Protein AF-A0A9D5VTE6-F1 (afdb_monomer_lite)

Structure (mmCIF, N/CA/C/O backbone):
data_AF-A0A9D5VTE6-F1
#
_entry.id   AF-A0A9D5VTE6-F1
#
loop_
_atom_site.group_PDB
_atom_site.id
_atom_site.type_symbol
_atom_site.label_atom_id
_atom_site.label_alt_id
_atom_site.label_comp_id
_atom_site.label_asym_id
_atom_site.label_entity_id
_atom_site.label_seq_id
_atom_site.pdbx_PDB_ins_code
_atom_site.Cartn_x
_atom_site.Cartn_y
_atom_site.Cartn_z
_atom_site.occupancy
_atom_site.B_iso_or_equiv
_atom_site.auth_seq_id
_atom_site.auth_comp_id
_atom_site.auth_asym_id
_atom_site.auth_atom_id
_atom_site.pdbx_PDB_model_num
ATOM 1 N N . MET A 1 1 ? -20.045 -21.184 -23.267 1.00 45.03 1 MET A N 1
ATOM 2 C CA . MET A 1 1 ? -18.722 -20.531 -23.387 1.00 45.03 1 MET A CA 1
ATOM 3 C C . MET A 1 1 ? -18.745 -19.650 -24.622 1.00 45.03 1 MET A C 1
ATOM 5 O O . MET A 1 1 ? -18.992 -20.183 -25.689 1.00 45.03 1 MET A O 1
ATOM 9 N N . ASN A 1 2 ? -18.548 -18.338 -24.483 1.00 36.78 2 ASN A N 1
ATOM 10 C CA . ASN A 1 2 ? -18.160 -17.461 -25.590 1.00 36.78 2 ASN A CA 1
ATOM 11 C C . ASN A 1 2 ? -17.477 -16.218 -25.018 1.00 36.78 2 ASN A C 1
ATOM 13 O O . ASN A 1 2 ? -18.094 -15.404 -24.337 1.00 36.78 2 ASN A O 1
ATOM 17 N N . LYS A 1 3 ? -16.167 -16.154 -25.261 1.00 50.84 3 LYS A N 1
ATOM 18 C CA . LYS A 1 3 ? -15.241 -15.102 -24.853 1.00 50.84 3 LYS A CA 1
ATOM 19 C C . LYS A 1 3 ? -15.570 -13.836 -25.647 1.00 50.84 3 LYS A C 1
ATOM 21 O O . LYS A 1 3 ? -15.453 -13.845 -26.868 1.00 50.84 3 LYS A O 1
ATOM 26 N N . LYS A 1 4 ? -15.974 -12.763 -24.969 1.00 52.09 4 LYS A N 1
ATOM 27 C CA . LYS A 1 4 ? -16.032 -11.419 -25.553 1.00 52.09 4 LYS A CA 1
ATOM 28 C C . LYS A 1 4 ? -15.178 -10.485 -24.702 1.00 52.09 4 LYS A C 1
ATOM 30 O O . LYS A 1 4 ? -15.616 -10.005 -23.668 1.00 52.09 4 LYS A O 1
ATOM 35 N N . ASN A 1 5 ? -13.933 -10.342 -25.148 1.00 51.31 5 ASN A N 1
ATOM 36 C CA . ASN A 1 5 ? -13.151 -9.109 -25.185 1.00 51.31 5 ASN A CA 1
ATOM 37 C C . ASN A 1 5 ? -13.318 -8.153 -23.993 1.00 51.31 5 ASN A C 1
ATOM 39 O O . ASN A 1 5 ? -13.955 -7.112 -24.110 1.00 51.31 5 ASN A O 1
ATOM 43 N N . LEU A 1 6 ? -12.653 -8.475 -22.885 1.00 49.53 6 LEU A N 1
ATOM 44 C CA . LEU A 1 6 ? -12.106 -7.466 -21.978 1.00 49.53 6 LEU A CA 1
ATOM 45 C C . LEU A 1 6 ? -10.645 -7.256 -22.380 1.00 49.53 6 LEU A C 1
ATOM 47 O O . LEU A 1 6 ? -9.741 -7.852 -21.805 1.00 49.53 6 LEU A O 1
ATOM 51 N N . ILE A 1 7 ? -10.434 -6.499 -23.453 1.00 43.06 7 ILE A N 1
ATOM 52 C CA . ILE A 1 7 ? -9.104 -6.102 -23.907 1.00 43.06 7 ILE A CA 1
ATOM 53 C C . ILE A 1 7 ? -9.071 -4.576 -23.842 1.00 43.06 7 ILE A C 1
ATOM 55 O O . ILE A 1 7 ? -9.810 -3.911 -24.561 1.00 43.06 7 ILE A O 1
ATOM 59 N N . ASN A 1 8 ? -8.196 -4.078 -22.970 1.00 45.47 8 ASN A N 1
ATOM 60 C CA . ASN A 1 8 ? -7.579 -2.753 -22.998 1.00 45.47 8 ASN A CA 1
ATOM 61 C C . ASN A 1 8 ? -8.474 -1.545 -22.689 1.00 45.47 8 ASN A C 1
ATOM 63 O O . ASN A 1 8 ? -8.715 -0.710 -23.548 1.00 45.47 8 ASN A O 1
ATOM 67 N N . ASN A 1 9 ? -8.808 -1.371 -21.410 1.00 40.88 9 ASN A N 1
ATOM 68 C CA . ASN A 1 9 ? -8.781 -0.028 -20.824 1.00 40.88 9 ASN A CA 1
ATOM 69 C C . ASN A 1 9 ? -7.467 0.116 -20.046 1.00 40.88 9 ASN A C 1
ATOM 71 O O . ASN A 1 9 ? -7.460 0.181 -18.820 1.00 40.88 9 ASN A O 1
ATOM 75 N N . TYR A 1 10 ? -6.342 0.122 -20.765 1.00 44.81 10 TYR A N 1
ATOM 76 C CA . TYR A 1 10 ? -5.208 0.895 -20.279 1.00 44.81 10 TYR A CA 1
ATOM 77 C C . TYR A 1 10 ? -5.688 2.339 -20.377 1.00 44.81 10 TYR A C 1
ATOM 79 O O . TYR A 1 10 ? -5.838 2.858 -21.480 1.00 44.81 10 TYR A O 1
ATOM 87 N N . GLN A 1 11 ? -6.034 2.954 -19.245 1.00 44.00 11 GLN A N 1
ATOM 88 C CA . GLN A 1 11 ? -5.960 4.406 -19.185 1.00 44.00 11 GLN A CA 1
ATOM 89 C C . GLN A 1 11 ? -4.523 4.719 -19.588 1.00 44.00 11 GLN A C 1
ATOM 91 O O . GLN A 1 11 ? -3.598 4.314 -18.881 1.00 44.00 11 GLN A O 1
ATOM 96 N N . GLU A 1 12 ? -4.341 5.315 -20.770 1.00 48.28 12 GLU A N 1
ATOM 97 C CA . GLU A 1 12 ? -3.108 6.022 -21.089 1.00 48.28 12 GLU A CA 1
ATOM 98 C C . GLU A 1 12 ? -2.796 6.842 -19.846 1.00 48.28 12 GLU A C 1
ATOM 100 O O . GLU A 1 12 ? -3.640 7.623 -19.390 1.00 48.28 12 GLU A O 1
ATOM 105 N N . GLY A 1 13 ? -1.668 6.519 -19.206 1.00 47.78 13 GLY A N 1
ATOM 106 C CA . GLY A 1 13 ? -1.233 7.223 -18.016 1.00 47.78 13 GLY A CA 1
ATOM 107 C C . GLY A 1 13 ? -1.339 8.706 -18.314 1.00 47.78 13 GLY A C 1
ATOM 108 O O . GLY A 1 13 ? -0.990 9.137 -19.416 1.00 47.78 13 GLY A O 1
ATOM 109 N N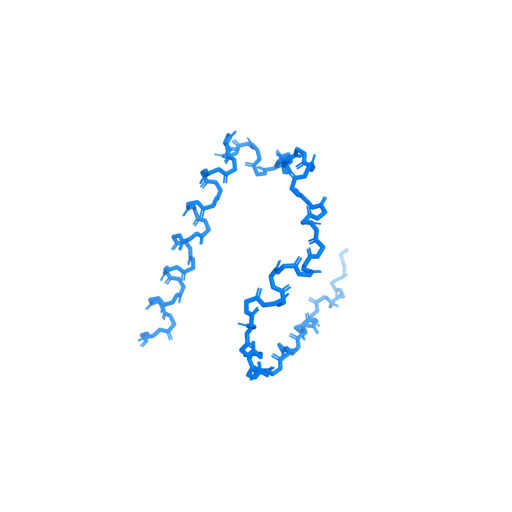 . ILE A 1 14 ? -1.886 9.461 -17.362 1.00 56.50 14 ILE A N 1
ATOM 110 C CA . ILE A 1 14 ? -1.767 10.915 -17.379 1.00 56.50 14 ILE A CA 1
ATOM 111 C C . ILE A 1 14 ? -0.298 11.175 -17.745 1.00 56.50 14 ILE A C 1
ATOM 113 O O . ILE A 1 14 ? 0.559 10.585 -17.076 1.00 56.50 14 ILE A O 1
ATOM 117 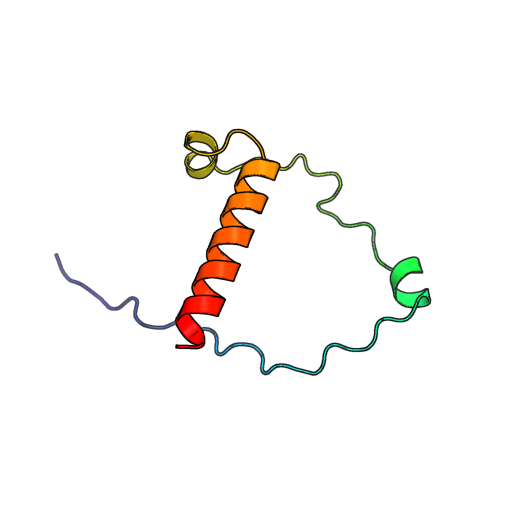N N . PRO A 1 15 ? 0.007 11.900 -18.844 1.00 56.62 15 PRO A N 1
ATOM 118 C CA . PRO A 1 15 ? 1.393 12.230 -19.159 1.00 56.62 15 PRO A CA 1
ATOM 119 C C . PRO A 1 15 ? 2.014 12.788 -17.884 1.00 56.62 15 PRO A C 1
ATOM 121 O O . PRO A 1 15 ? 1.286 13.442 -17.141 1.00 56.62 15 PRO A O 1
ATOM 124 N N . ASP A 1 16 ? 3.283 12.480 -17.603 1.00 61.22 16 ASP A N 1
ATOM 125 C CA . ASP A 1 16 ? 3.997 12.975 -16.420 1.00 61.22 16 ASP A CA 1
ATOM 126 C C . ASP A 1 16 ? 4.012 14.519 -16.452 1.00 61.22 16 ASP A C 1
ATOM 128 O O . ASP A 1 16 ? 4.985 15.149 -16.859 1.00 61.22 16 ASP A O 1
ATOM 132 N N . GLU A 1 17 ? 2.888 15.148 -16.109 1.00 65.69 17 GLU A N 1
ATOM 133 C CA . GLU A 1 17 ? 2.767 16.564 -15.854 1.00 65.69 17 GLU A CA 1
ATOM 134 C C . GLU A 1 17 ? 3.658 16.794 -14.652 1.00 65.69 17 GLU A C 1
ATOM 136 O O . GLU A 1 17 ? 3.494 16.161 -13.603 1.00 65.69 17 GLU A O 1
ATOM 141 N N . GLU A 1 18 ? 4.655 17.648 -14.852 1.00 68.06 18 GLU A N 1
ATOM 142 C CA . GLU A 1 18 ? 5.602 18.036 -13.826 1.00 68.06 18 GLU A CA 1
ATOM 143 C C . GLU A 1 18 ? 4.815 18.408 -12.567 1.00 68.06 18 GLU A C 1
ATOM 145 O O . GLU A 1 18 ? 4.021 19.354 -12.561 1.00 68.06 18 GLU A O 1
ATOM 150 N N . MET A 1 19 ? 4.953 17.579 -11.528 1.00 65.44 19 MET A N 1
ATOM 151 C CA . MET A 1 19 ? 4.192 17.756 -10.302 1.00 65.44 19 MET A CA 1
ATOM 152 C C . MET A 1 19 ? 4.528 19.147 -9.757 1.00 65.44 19 MET A C 1
ATOM 154 O O . MET A 1 19 ? 5.711 19.432 -9.552 1.00 65.44 19 MET A O 1
ATOM 158 N N . PRO A 1 20 ? 3.532 20.017 -9.523 1.00 76.12 20 PRO A N 1
ATOM 159 C CA . PRO A 1 20 ? 3.806 21.369 -9.072 1.00 76.12 20 PRO A CA 1
ATOM 160 C C . PRO A 1 20 ? 4.582 21.329 -7.755 1.00 76.12 20 PRO A C 1
ATOM 162 O O . PRO A 1 20 ? 4.264 20.541 -6.859 1.00 76.12 20 PRO A O 1
ATOM 165 N N . GLU A 1 21 ? 5.594 22.187 -7.634 1.00 79.50 21 GLU A N 1
ATOM 166 C CA . GLU A 1 21 ? 6.326 22.352 -6.381 1.00 79.50 21 GLU A CA 1
ATOM 167 C C . GLU A 1 21 ? 5.359 22.830 -5.291 1.00 79.50 21 GLU A C 1
ATOM 169 O O . GLU A 1 21 ? 4.850 23.953 -5.327 1.00 79.50 21 GLU A O 1
ATOM 174 N N . LEU A 1 22 ? 5.082 21.954 -4.325 1.00 80.00 22 LEU A N 1
ATOM 175 C CA . LEU A 1 22 ? 4.196 22.258 -3.206 1.00 80.00 22 LEU A CA 1
ATOM 176 C C . LEU A 1 22 ? 4.892 23.220 -2.240 1.00 80.00 22 LEU A C 1
ATOM 178 O O . LEU A 1 22 ? 5.976 22.927 -1.728 1.00 80.00 22 LEU A O 1
ATOM 182 N N . LYS A 1 23 ? 4.251 24.352 -1.946 1.00 85.56 23 LYS A N 1
ATOM 183 C CA . LYS A 1 23 ? 4.736 25.333 -0.972 1.00 85.56 23 LYS A CA 1
ATOM 184 C C . LYS A 1 23 ? 4.290 24.956 0.431 1.00 85.56 23 LYS A C 1
ATOM 186 O O . LYS A 1 23 ? 3.274 24.302 0.638 1.00 85.56 23 LYS A O 1
ATOM 191 N N . GLU A 1 24 ? 5.008 25.457 1.430 1.00 81.31 24 GLU A N 1
ATOM 192 C CA . GLU A 1 24 ? 4.695 25.232 2.848 1.00 81.31 24 GLU A CA 1
ATOM 193 C C . GLU A 1 24 ? 3.260 25.671 3.227 1.00 81.31 24 GLU A C 1
ATOM 195 O O . GLU A 1 24 ? 2.606 25.092 4.095 1.00 81.31 24 GLU A O 1
ATOM 200 N N . GLU A 1 25 ? 2.750 26.683 2.528 1.00 85.50 25 GLU A N 1
ATOM 201 C CA . GLU A 1 25 ? 1.389 27.212 2.637 1.00 85.50 25 GLU A CA 1
ATOM 202 C C . GLU A 1 25 ? 0.326 26.212 2.157 1.00 85.50 25 GLU A C 1
ATOM 204 O O . GLU A 1 25 ? -0.746 26.115 2.759 1.00 85.50 25 GLU A O 1
ATOM 209 N N . ASP A 1 26 ? 0.633 25.426 1.122 1.00 80.88 26 ASP A N 1
ATOM 210 C CA . ASP A 1 26 ? -0.275 24.421 0.568 1.00 80.88 26 ASP A CA 1
ATOM 211 C C . ASP A 1 26 ? -0.526 23.304 1.585 1.00 80.88 26 ASP A C 1
ATOM 213 O O . ASP A 1 26 ? -1.658 22.851 1.749 1.00 80.88 26 ASP A O 1
ATOM 217 N N . PHE A 1 27 ? 0.499 22.924 2.357 1.00 74.38 27 PHE A N 1
ATOM 218 C CA . PHE A 1 27 ? 0.365 21.936 3.432 1.00 74.38 27 PHE A CA 1
ATOM 219 C C . PHE A 1 27 ? -0.455 22.459 4.616 1.00 74.38 27 PHE A C 1
ATOM 221 O O . PHE A 1 27 ? -1.201 21.695 5.225 1.00 74.38 27 PHE A O 1
ATOM 228 N N . LYS A 1 28 ? -0.356 23.757 4.938 1.00 78.56 28 LYS A N 1
ATOM 229 C CA . LYS A 1 28 ? -1.160 24.385 6.005 1.00 78.56 28 LYS A CA 1
ATOM 230 C C . LYS A 1 28 ? -2.640 24.467 5.635 1.00 78.56 28 LYS A C 1
ATOM 232 O O . LYS A 1 28 ? -3.494 24.338 6.507 1.00 78.56 28 LYS A O 1
ATOM 237 N N . ASN A 1 29 ? -2.929 24.664 4.351 1.00 80.62 29 ASN A N 1
ATOM 238 C CA . ASN A 1 29 ? -4.287 24.761 3.819 1.00 80.62 29 ASN A CA 1
ATOM 239 C C . ASN A 1 29 ? -4.851 23.412 3.346 1.00 80.62 29 ASN A C 1
ATOM 241 O O . ASN A 1 29 ? -6.021 23.328 2.958 1.00 80.62 29 ASN A O 1
ATOM 245 N N . ALA A 1 30 ? -4.040 22.353 3.374 1.00 79.00 30 ALA A N 1
ATOM 246 C CA . ALA A 1 30 ? -4.464 21.025 2.981 1.00 79.00 30 ALA A CA 1
ATOM 247 C C . ALA A 1 30 ? -5.603 20.549 3.887 1.00 79.00 30 ALA A C 1
ATOM 249 O O . ALA A 1 30 ? -5.529 20.586 5.118 1.00 79.00 30 ALA A O 1
ATOM 250 N N . LYS A 1 31 ? -6.680 20.064 3.263 1.00 76.94 31 LYS A N 1
ATOM 251 C CA . LYS A 1 31 ? -7.764 19.429 4.011 1.00 76.94 31 LYS A CA 1
ATOM 252 C C . LYS A 1 31 ? -7.197 18.213 4.749 1.00 76.94 31 LYS A C 1
ATOM 254 O O . LYS A 1 31 ? -6.433 17.455 4.143 1.00 76.94 31 LYS A O 1
ATOM 259 N N . PRO A 1 32 ? -7.588 17.986 6.015 1.00 72.69 32 PRO A N 1
ATOM 260 C CA . PRO A 1 32 ? -7.173 16.792 6.731 1.00 72.69 32 PRO A CA 1
ATOM 261 C C . PRO A 1 32 ? -7.540 15.565 5.901 1.00 72.69 32 PRO A C 1
ATOM 263 O O . PRO A 1 32 ? -8.640 15.489 5.343 1.00 72.69 32 PRO A O 1
ATOM 266 N N . ASN A 1 33 ? -6.592 14.632 5.788 1.00 69.69 33 ASN A N 1
ATOM 267 C CA . ASN A 1 33 ? -6.771 13.427 4.995 1.00 69.69 33 ASN A CA 1
ATOM 268 C C . ASN A 1 33 ? -8.064 12.731 5.445 1.00 69.69 33 ASN A C 1
ATOM 270 O O . ASN A 1 33 ? -8.166 12.254 6.575 1.00 69.69 33 ASN A O 1
ATOM 274 N N . ARG A 1 34 ? -9.061 12.678 4.554 1.00 66.31 34 ARG A N 1
ATOM 275 C CA . ARG A 1 34 ? -10.377 12.091 4.846 1.00 66.31 34 ARG A CA 1
ATOM 276 C C . ARG A 1 34 ? -10.269 10.617 5.251 1.00 66.31 34 ARG A C 1
ATOM 278 O O . ARG A 1 34 ? -11.142 10.116 5.951 1.00 66.31 34 ARG A O 1
ATOM 285 N N . PHE A 1 35 ? -9.185 9.954 4.853 1.00 61.16 35 PHE A N 1
ATOM 286 C CA . PHE A 1 35 ? -8.882 8.566 5.179 1.00 61.16 35 PHE A CA 1
ATOM 287 C C . PHE A 1 35 ? -8.066 8.398 6.469 1.00 61.16 35 PHE A C 1
ATOM 289 O O . PHE A 1 35 ? -7.864 7.272 6.911 1.00 61.16 35 PHE A O 1
ATOM 296 N N . ALA A 1 36 ? -7.612 9.484 7.109 1.00 63.28 36 ALA A N 1
ATOM 297 C CA . ALA A 1 36 ? -6.846 9.395 8.355 1.00 63.28 36 ALA A CA 1
ATOM 298 C C . ALA A 1 36 ? -7.685 8.871 9.532 1.00 63.28 36 ALA A C 1
ATOM 300 O O . ALA A 1 36 ? -7.148 8.211 10.414 1.00 63.28 36 ALA A O 1
ATOM 301 N N . ASN A 1 37 ? -8.998 9.133 9.527 1.00 61.41 37 ASN A N 1
ATOM 302 C CA . ASN A 1 37 ? -9.922 8.676 10.572 1.00 61.41 37 ASN A CA 1
ATOM 303 C C . ASN A 1 37 ? -10.672 7.385 10.219 1.00 61.41 37 ASN A C 1
ATOM 305 O O . ASN A 1 37 ? -11.364 6.831 11.072 1.00 61.41 37 ASN A O 1
ATOM 309 N N . SER A 1 38 ? -10.573 6.895 8.982 1.00 66.06 38 SER A N 1
ATOM 310 C CA . SER A 1 38 ? -11.139 5.593 8.640 1.00 66.06 38 SER A CA 1
ATOM 311 C C . SER A 1 38 ? -10.177 4.507 9.103 1.00 66.06 38 SER A C 1
ATOM 313 O O . SER A 1 38 ? -9.049 4.436 8.618 1.00 66.06 38 SER A O 1
ATOM 315 N N . MET A 1 39 ? -10.628 3.656 10.027 1.00 67.25 39 MET A N 1
ATOM 316 C CA . MET A 1 39 ? -9.936 2.417 10.372 1.00 67.25 39 MET A CA 1
ATOM 317 C C . MET A 1 39 ? -9.677 1.643 9.073 1.00 67.25 39 MET A C 1
ATOM 319 O O . MET A 1 39 ? -10.615 1.199 8.413 1.00 67.25 39 MET A O 1
ATOM 323 N N . PHE A 1 40 ? -8.406 1.554 8.678 1.00 69.69 40 PHE A N 1
ATOM 324 C CA . PHE A 1 40 ? -7.998 0.853 7.467 1.00 69.69 40 PHE A CA 1
ATOM 325 C C . PHE A 1 40 ? -8.308 -0.630 7.651 1.00 69.69 40 PHE A C 1
ATOM 327 O O . PHE A 1 40 ? -7.681 -1.309 8.466 1.00 69.69 40 PHE A O 1
ATOM 334 N N . ARG A 1 41 ? -9.308 -1.123 6.923 1.00 78.06 41 ARG A N 1
ATOM 335 C CA . ARG A 1 41 ? -9.661 -2.537 6.898 1.00 78.06 41 ARG A CA 1
ATOM 336 C C . ARG A 1 41 ? -9.087 -3.137 5.624 1.00 78.06 41 ARG A C 1
ATOM 338 O O . ARG A 1 41 ? -9.315 -2.606 4.543 1.00 78.06 41 ARG A O 1
ATOM 345 N N . LEU A 1 42 ? -8.315 -4.207 5.777 1.00 79.06 42 LEU A N 1
ATOM 346 C CA . LEU A 1 42 ? -7.859 -5.000 4.641 1.00 79.06 42 LEU A CA 1
ATOM 347 C C . LEU A 1 42 ? -9.049 -5.759 4.056 1.00 79.06 42 LEU A C 1
ATOM 349 O O . LEU A 1 42 ? -9.906 -6.230 4.811 1.00 79.06 42 LEU A O 1
ATOM 353 N N . ASP A 1 43 ? -9.071 -5.887 2.733 1.00 86.12 43 ASP A N 1
ATOM 354 C CA . ASP A 1 43 ? -10.025 -6.758 2.055 1.00 86.12 43 ASP A CA 1
ATOM 355 C C . ASP A 1 43 ? -9.855 -8.206 2.533 1.00 86.12 43 ASP A C 1
ATOM 357 O O . ASP A 1 43 ? -8.768 -8.625 2.946 1.00 86.12 43 ASP A O 1
ATOM 361 N N . ASP A 1 44 ? -10.946 -8.974 2.519 1.00 87.69 44 ASP A N 1
ATOM 362 C CA . ASP A 1 44 ? -10.995 -10.301 3.144 1.00 87.69 44 ASP A CA 1
ATOM 363 C C . ASP A 1 44 ? -10.028 -11.311 2.499 1.00 87.69 44 ASP A C 1
ATOM 365 O O . ASP A 1 44 ? -9.672 -12.314 3.118 1.00 87.69 44 ASP A O 1
ATOM 369 N N . ASP A 1 45 ? -9.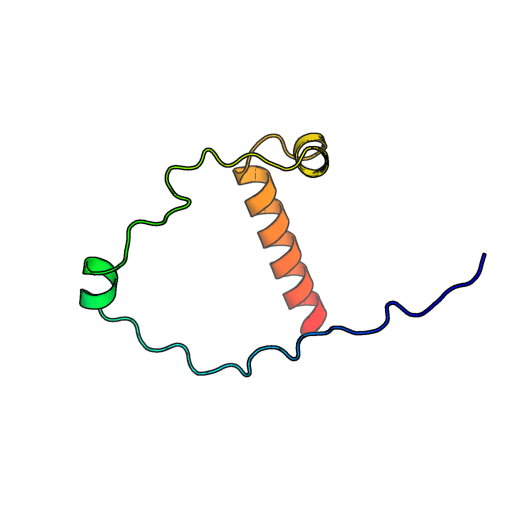613 -11.092 1.254 1.00 91.38 45 ASP A N 1
ATOM 370 C CA . ASP A 1 45 ? -8.607 -11.889 0.558 1.00 91.38 45 ASP A CA 1
ATOM 371 C C . ASP A 1 45 ? -7.181 -11.495 0.965 1.00 91.38 45 ASP A C 1
ATOM 373 O O . ASP A 1 45 ? -6.379 -12.374 1.276 1.00 91.38 45 ASP A O 1
ATOM 377 N N . ILE A 1 46 ? -6.881 -10.199 1.064 1.00 87.31 46 ILE A N 1
ATOM 378 C CA . ILE A 1 46 ? -5.596 -9.673 1.544 1.00 87.31 46 ILE A CA 1
ATOM 379 C C . ILE A 1 46 ? -5.382 -10.034 3.018 1.00 87.31 46 ILE A C 1
ATOM 381 O O . ILE A 1 46 ? -4.296 -10.480 3.393 1.00 87.31 46 ILE A O 1
ATOM 385 N N . ALA A 1 47 ? -6.430 -9.936 3.839 1.00 88.56 47 ALA A N 1
ATOM 386 C CA . ALA A 1 47 ? -6.400 -10.252 5.265 1.00 88.56 47 ALA A CA 1
ATOM 387 C C . ALA A 1 47 ? -6.070 -11.729 5.565 1.00 88.56 47 ALA A C 1
ATOM 389 O O . ALA A 1 47 ? -5.622 -12.054 6.666 1.00 88.56 47 ALA A O 1
ATOM 390 N N . ARG A 1 48 ? -6.267 -12.643 4.599 1.00 90.50 48 ARG A N 1
ATOM 391 C CA . ARG A 1 48 ? -5.874 -14.061 4.739 1.00 90.50 48 ARG A CA 1
ATOM 392 C C . ARG A 1 48 ? -4.363 -14.254 4.726 1.00 90.50 48 ARG A C 1
ATOM 394 O O . ARG A 1 48 ? -3.878 -15.217 5.316 1.00 90.50 48 ARG A O 1
ATOM 401 N N . PHE A 1 49 ? -3.640 -13.368 4.047 1.00 91.62 49 PHE A N 1
ATOM 402 C CA . PHE A 1 49 ? -2.193 -13.472 3.854 1.00 91.62 49 PHE A CA 1
ATOM 403 C C . PHE A 1 49 ? -1.418 -12.452 4.685 1.00 91.62 49 PHE A C 1
ATOM 405 O O . PHE A 1 49 ? -0.316 -12.752 5.138 1.00 91.62 49 PHE A O 1
ATOM 412 N N . PHE A 1 50 ? -2.004 -11.280 4.930 1.00 90.75 50 PHE A N 1
ATOM 413 C CA . PHE A 1 50 ? -1.387 -10.193 5.676 1.00 90.75 50 PHE A CA 1
ATOM 414 C C . PHE A 1 50 ? -2.275 -9.803 6.851 1.00 90.75 50 PHE A C 1
ATOM 416 O O . PHE A 1 50 ? -3.446 -9.471 6.692 1.00 90.75 50 PHE A O 1
ATOM 423 N N . LYS A 1 51 ? -1.706 -9.841 8.052 1.00 85.31 51 LYS A N 1
ATOM 424 C CA . LYS A 1 51 ? -2.418 -9.590 9.309 1.00 85.31 51 LYS A CA 1
ATOM 425 C C . LYS A 1 51 ? -2.424 -8.116 9.675 1.00 85.31 51 LYS A C 1
ATOM 427 O O . LYS A 1 51 ? -3.262 -7.687 10.465 1.00 85.31 51 LYS A O 1
ATOM 432 N N . THR A 1 52 ? -1.484 -7.346 9.129 1.00 86.06 52 THR A N 1
ATOM 433 C CA . THR A 1 52 ? -1.365 -5.916 9.411 1.00 86.06 52 THR A CA 1
ATOM 434 C C . THR A 1 52 ? -1.214 -5.091 8.131 1.00 86.06 52 THR A C 1
ATOM 436 O O . THR A 1 52 ? -0.604 -5.553 7.163 1.00 86.06 52 THR A O 1
ATOM 439 N N . PRO A 1 53 ? -1.685 -3.828 8.124 1.00 82.25 53 PRO A N 1
ATOM 440 C CA . PRO A 1 53 ? -1.416 -2.901 7.022 1.00 82.25 53 PRO A CA 1
ATOM 441 C C . PRO A 1 53 ? 0.085 -2.709 6.750 1.00 82.25 53 PRO A C 1
ATOM 443 O O . PRO A 1 53 ? 0.495 -2.471 5.614 1.00 82.25 53 PRO A O 1
ATOM 446 N N . GLN A 1 54 ? 0.920 -2.844 7.785 1.00 87.12 54 GLN A N 1
ATOM 447 C CA . GLN A 1 54 ? 2.370 -2.696 7.682 1.00 87.12 54 GLN A CA 1
ATOM 448 C C . GLN A 1 54 ? 3.008 -3.801 6.828 1.00 87.12 54 GLN A C 1
ATOM 450 O O . GLN A 1 54 ? 3.906 -3.530 6.027 1.00 87.12 54 GLN A O 1
ATOM 455 N N . GLU A 1 55 ? 2.528 -5.037 6.972 1.00 89.12 55 GLU A N 1
ATOM 456 C CA . GLU A 1 55 ? 2.991 -6.180 6.180 1.00 89.12 55 GLU A CA 1
ATOM 457 C C . GLU A 1 55 ? 2.639 -6.001 4.698 1.00 89.12 55 GLU A C 1
ATOM 459 O O . GLU A 1 55 ? 3.500 -6.198 3.840 1.00 89.12 55 GLU A O 1
ATOM 464 N N . VAL A 1 56 ? 1.422 -5.527 4.403 1.00 88.88 56 VAL A N 1
ATOM 465 C CA . VAL A 1 56 ? 0.985 -5.209 3.032 1.00 88.88 56 VAL A CA 1
ATOM 466 C C . VAL A 1 56 ? 1.879 -4.135 2.415 1.00 88.88 56 VAL A C 1
ATOM 468 O O . VAL A 1 56 ? 2.408 -4.318 1.319 1.00 88.88 56 VAL A O 1
ATOM 471 N N . ASN A 1 57 ? 2.119 -3.038 3.138 1.00 88.75 57 ASN A N 1
ATOM 472 C CA . ASN A 1 57 ? 2.989 -1.960 2.664 1.00 88.75 57 ASN A CA 1
ATOM 473 C C . ASN A 1 57 ? 4.416 -2.439 2.373 1.00 88.75 57 ASN A C 1
ATOM 475 O O . ASN A 1 57 ? 5.033 -2.005 1.401 1.00 88.75 57 ASN A O 1
ATOM 479 N N . THR A 1 58 ? 4.948 -3.336 3.201 1.00 92.25 58 THR A N 1
ATOM 480 C CA . THR A 1 58 ? 6.293 -3.890 3.007 1.00 92.25 58 THR A CA 1
ATOM 481 C C . THR A 1 58 ? 6.347 -4.774 1.762 1.00 92.25 58 THR A C 1
ATOM 483 O O . THR A 1 58 ? 7.250 -4.616 0.941 1.00 92.25 58 THR A O 1
ATOM 486 N N . ALA A 1 59 ? 5.355 -5.649 1.578 1.00 91.94 59 ALA A N 1
ATOM 487 C CA . ALA A 1 59 ? 5.257 -6.505 0.401 1.00 91.94 59 ALA A CA 1
ATOM 488 C C . ALA A 1 59 ? 5.139 -5.685 -0.895 1.00 91.94 59 ALA A C 1
ATOM 490 O O . ALA A 1 59 ? 5.869 -5.942 -1.850 1.00 91.94 59 ALA A O 1
ATOM 491 N N . LEU A 1 60 ? 4.291 -4.651 -0.914 1.00 91.25 60 LEU A N 1
ATOM 492 C CA . LEU A 1 60 ? 4.127 -3.772 -2.076 1.00 91.25 60 LEU A CA 1
ATOM 4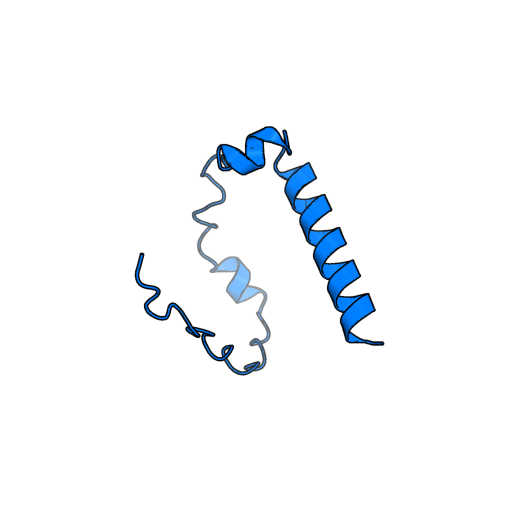93 C C . LEU A 1 60 ? 5.424 -3.042 -2.437 1.00 91.25 60 LEU A C 1
ATOM 495 O O . LEU A 1 60 ? 5.797 -3.001 -3.607 1.00 91.25 60 LEU A O 1
ATOM 499 N N . ARG A 1 61 ? 6.154 -2.517 -1.443 1.00 91.94 61 ARG A N 1
ATOM 500 C CA . ARG A 1 61 ? 7.456 -1.871 -1.675 1.00 91.94 61 ARG A CA 1
ATOM 501 C C . ARG A 1 61 ? 8.461 -2.825 -2.312 1.00 91.94 61 ARG A C 1
ATOM 503 O O . ARG A 1 61 ? 9.139 -2.434 -3.257 1.00 91.94 61 ARG A O 1
ATOM 510 N N . LEU A 1 62 ? 8.527 -4.067 -1.833 1.00 93.19 62 LEU A N 1
ATOM 511 C CA . LEU A 1 62 ? 9.411 -5.084 -2.403 1.00 93.19 62 LEU A CA 1
ATO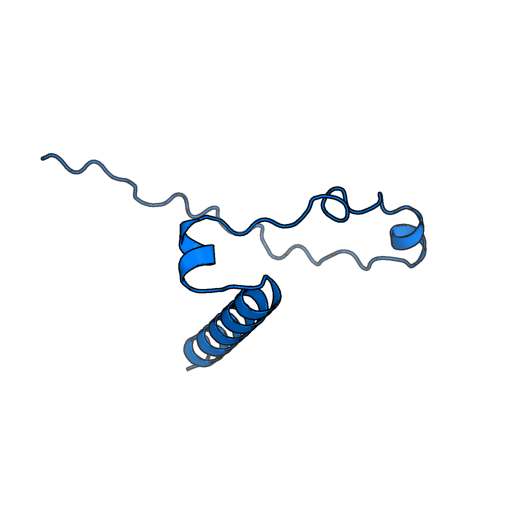M 512 C C . LEU A 1 62 ? 9.034 -5.414 -3.851 1.00 93.19 62 LEU A C 1
ATOM 514 O O . LEU A 1 62 ? 9.913 -5.497 -4.703 1.00 93.19 62 LEU A O 1
ATOM 518 N N . VAL A 1 63 ? 7.740 -5.557 -4.151 1.00 90.38 63 VAL A N 1
ATOM 519 C CA . VAL A 1 63 ? 7.263 -5.815 -5.520 1.00 90.38 63 VAL A CA 1
ATOM 520 C C . VAL A 1 63 ? 7.639 -4.669 -6.459 1.00 90.38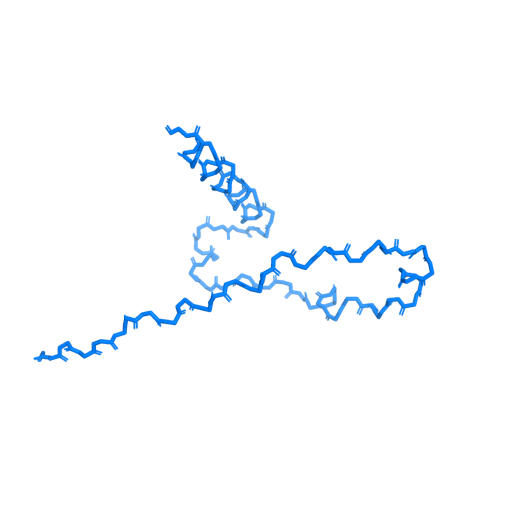 63 VAL A C 1
ATOM 522 O O . VAL A 1 63 ? 8.154 -4.929 -7.543 1.00 90.38 63 VAL A O 1
ATOM 525 N N . ILE A 1 64 ? 7.454 -3.417 -6.033 1.00 86.06 64 ILE A N 1
ATOM 526 C CA . ILE A 1 64 ? 7.826 -2.231 -6.822 1.00 86.06 64 ILE A CA 1
ATOM 527 C C . ILE A 1 64 ? 9.336 -2.202 -7.085 1.00 86.06 64 ILE A C 1
ATOM 529 O O . ILE A 1 64 ? 9.769 -1.996 -8.220 1.00 86.06 64 ILE A O 1
ATOM 533 N N . GLN A 1 65 ? 10.148 -2.453 -6.054 1.00 88.81 65 GLN A N 1
ATOM 534 C CA . GLN A 1 65 ? 11.604 -2.519 -6.195 1.00 88.81 65 GLN A CA 1
ATOM 535 C C . GLN A 1 65 ? 12.020 -3.616 -7.178 1.00 88.81 65 GLN A C 1
ATOM 537 O O . GLN A 1 65 ? 12.854 -3.384 -8.050 1.00 88.81 65 GLN A O 1
ATOM 542 N N . LEU A 1 66 ? 11.407 -4.798 -7.088 1.00 85.56 66 LEU A N 1
ATOM 543 C CA . LEU A 1 66 ? 11.665 -5.894 -8.017 1.00 85.56 66 LEU A CA 1
ATOM 544 C C . LEU A 1 66 ? 11.257 -5.535 -9.449 1.00 85.56 66 LEU A C 1
ATOM 546 O O . LEU A 1 66 ? 12.029 -5.788 -10.371 1.00 85.56 66 LEU A O 1
ATOM 550 N N . SER A 1 67 ? 10.093 -4.910 -9.654 1.00 81.12 67 SER A N 1
ATOM 551 C CA . SER A 1 67 ? 9.662 -4.503 -10.996 1.00 81.12 67 SER A CA 1
ATOM 552 C C . SER A 1 67 ? 10.586 -3.453 -11.610 1.00 81.12 67 SER A C 1
ATOM 554 O O . SER A 1 67 ? 10.885 -3.531 -12.797 1.00 81.12 67 SER A O 1
ATOM 556 N N . GLN A 1 68 ? 11.100 -2.519 -10.806 1.00 79.44 68 GLN A N 1
ATOM 557 C CA . GLN A 1 68 ? 12.072 -1.525 -11.265 1.00 79.44 68 GLN A CA 1
ATOM 558 C C . GLN A 1 68 ? 13.398 -2.184 -11.660 1.00 79.44 68 GLN A C 1
ATOM 560 O O . GLN A 1 68 ? 13.947 -1.885 -12.715 1.00 79.44 68 GLN A O 1
ATOM 565 N N . VAL A 1 69 ? 13.887 -3.145 -10.870 1.00 67.75 69 VAL A N 1
ATOM 566 C CA . VAL A 1 69 ? 15.118 -3.889 -11.188 1.00 67.75 69 VAL A CA 1
ATOM 567 C C . VAL A 1 69 ? 14.978 -4.718 -12.469 1.00 67.75 69 VAL A C 1
ATOM 569 O O . VAL A 1 69 ? 15.938 -4.831 -13.229 1.00 67.75 69 VAL A O 1
ATOM 572 N N . VAL A 1 70 ? 13.804 -5.301 -12.724 1.00 64.25 70 VAL A N 1
ATOM 573 C CA . VAL A 1 70 ? 13.550 -6.091 -13.940 1.00 64.25 70 VAL A CA 1
ATOM 574 C C . VAL A 1 70 ? 13.350 -5.199 -15.168 1.00 64.25 70 VAL A C 1
ATOM 576 O O . VAL A 1 70 ? 13.786 -5.573 -16.248 1.00 64.25 70 VAL A O 1
ATOM 579 N N . SER A 1 71 ? 12.750 -4.015 -15.017 1.00 59.81 71 SER A N 1
ATOM 580 C CA . SER A 1 71 ? 12.491 -3.096 -16.135 1.00 59.81 71 SER A CA 1
ATOM 581 C C . SER A 1 71 ? 13.737 -2.353 -16.646 1.00 59.81 71 SER A C 1
ATOM 583 O O . SER A 1 71 ? 13.672 -1.731 -17.704 1.00 59.81 71 SER A O 1
ATOM 585 N N . HIS A 1 72 ? 14.850 -2.393 -15.908 1.00 54.88 72 HIS A N 1
ATOM 586 C CA . HIS A 1 72 ? 16.135 -1.784 -16.280 1.00 54.88 72 HIS A CA 1
ATOM 587 C C . HIS A 1 72 ? 17.192 -2.807 -16.753 1.00 54.88 72 HIS A C 1
ATOM 589 O O . HIS A 1 72 ? 18.376 -2.471 -16.823 1.00 54.88 72 HIS A O 1
ATOM 595 N N . LYS A 1 73 ? 16.788 -4.045 -17.062 1.00 47.47 73 LYS A N 1
ATOM 596 C CA . LYS A 1 73 ? 17.619 -5.062 -17.728 1.00 47.47 73 LYS A CA 1
ATOM 597 C C . LYS A 1 73 ? 17.143 -5.297 -19.152 1.00 47.47 73 LYS A C 1
ATOM 599 O O . LYS A 1 73 ? 18.029 -5.542 -19.998 1.00 47.47 73 LYS A O 1
#

Radius of gyration: 18.82 Å; chains: 1; bounding box: 36×48×36 Å

Foldseek 3Di:
DDDDDPDDPPVPPPPPPPDDDDDPVNVVVDDPDPCPPPPDDDDPVVCVPDVDPVVVVVVVVVVVVVVVVVVVD

Secondary structure (DSSP, 8-state):
-----------------------HHHHHHSPP-TTSSS--PPPTTGGGT-SSHHHHHHHHHHHHHHHHHHHT-

Sequence (73 aa):
MNKKNLINNYQEGIPDEEMPELKEEDFKNAKPNRFANSMFRLDDDIARFFKTPQEVNTALRLVIQLSQVVSHK

pLDDT: mean 72.25, std 16.23, range [36.78, 93.19]